Protein AF-A0A1B2I4M5-F1 (afdb_monomer_lite)

Sequence (97 aa):
MAVADITSALFSRRSYREKMPKADVLEILGKMALNDQLDASVVGIMTERYDEITSASAAKSSDIVRSYEALKREYPLCVKEYIKGSKDTGSRSELFF

Foldseek 3Di:
DVLVVLLCVQQPDDPPDHGHDPVVSLVVLVVCCVVVNDPPVVSVVCNVCVVVVVVVVCVVCVVVVVVVVVCVVCVVVVVVVVVVVVVVVVVVPPPDD

pLDDT: mean 86.93, std 14.6, range [43.47, 98.06]

Radius of gyration: 23.46 Å; chains: 1; bounding box: 41×25×73 Å

Secondary structure (DSSP, 8-state):
-HHHHHHHHHHS-BTTBPPPPHHHHHHHHHHHHHTTSS-HHHHHHHHHTHHHHHHHHHHHHHHHHHHHHHHHHHHHHHHHHHHHHHHHHHTSSSS--

Structure (mmCIF, N/CA/C/O backbone):
data_AF-A0A1B2I4M5-F1
#
_entry.id   AF-A0A1B2I4M5-F1
#
loop_
_atom_site.group_PDB
_atom_site.id
_atom_site.type_symbol
_atom_site.label_atom_id
_atom_site.label_alt_id
_atom_site.label_comp_id
_atom_site.label_asym_id
_atom_site.label_entity_id
_atom_site.label_seq_id
_atom_site.pdbx_PDB_ins_code
_atom_site.Cartn_x
_atom_site.Cartn_y
_atom_site.Cartn_z
_atom_site.occupancy
_atom_site.B_iso_or_equiv
_atom_site.auth_seq_id
_atom_site.auth_comp_id
_atom_site.auth_asym_id
_atom_site.auth_atom_id
_atom_site.pdbx_PDB_model_num
ATOM 1 N N . MET A 1 1 ? -13.990 3.833 1.593 1.00 77.75 1 MET A N 1
ATOM 2 C CA . MET A 1 1 ? -12.959 3.962 0.535 1.00 77.75 1 MET A CA 1
ATOM 3 C C . MET A 1 1 ? -11.676 4.598 1.057 1.00 77.75 1 MET A C 1
ATOM 5 O O . MET A 1 1 ? -10.652 3.945 0.950 1.00 77.75 1 MET A O 1
ATOM 9 N N . ALA A 1 2 ? -11.727 5.764 1.720 1.00 93.88 2 ALA A N 1
ATOM 10 C CA . ALA A 1 2 ? -10.540 6.491 2.205 1.00 93.88 2 ALA A CA 1
ATOM 11 C C . ALA A 1 2 ? -9.461 5.624 2.893 1.00 93.88 2 ALA A C 1
ATOM 13 O O . ALA A 1 2 ? -8.294 5.697 2.520 1.00 93.88 2 ALA A O 1
ATOM 14 N N . VAL A 1 3 ? -9.844 4.753 3.840 1.00 94.19 3 VAL A N 1
ATOM 15 C CA . VAL A 1 3 ? -8.900 3.851 4.533 1.00 94.19 3 VAL A CA 1
ATOM 16 C C . VAL A 1 3 ? -8.153 2.943 3.550 1.00 94.19 3 VAL A C 1
ATOM 18 O O . VAL A 1 3 ? -6.937 2.807 3.651 1.00 94.19 3 VAL A O 1
ATOM 21 N N . ALA A 1 4 ? -8.848 2.355 2.573 1.00 92.12 4 ALA A N 1
ATOM 22 C CA . ALA A 1 4 ? -8.233 1.480 1.578 1.00 92.12 4 ALA A CA 1
ATOM 23 C C . ALA A 1 4 ? -7.296 2.254 0.637 1.00 92.12 4 ALA A C 1
ATOM 25 O O . ALA A 1 4 ? -6.184 1.792 0.375 1.00 92.12 4 ALA A O 1
ATOM 26 N N . ASP A 1 5 ? -7.701 3.447 0.190 1.00 93.12 5 ASP A N 1
ATOM 27 C CA . ASP A 1 5 ? -6.899 4.288 -0.706 1.00 93.12 5 ASP A CA 1
ATOM 28 C C . ASP A 1 5 ? -5.591 4.717 -0.033 1.00 93.12 5 ASP A C 1
ATOM 30 O O . ASP A 1 5 ? -4.507 4.503 -0.580 1.00 93.12 5 ASP A O 1
ATOM 34 N N . ILE A 1 6 ? -5.677 5.231 1.197 1.00 93.00 6 ILE A N 1
ATOM 35 C CA . ILE A 1 6 ? -4.512 5.646 1.986 1.00 93.00 6 ILE A CA 1
ATOM 36 C C . ILE A 1 6 ? -3.618 4.447 2.287 1.00 93.00 6 ILE A C 1
ATOM 38 O O . ILE A 1 6 ? -2.410 4.513 2.064 1.00 93.00 6 ILE A O 1
ATOM 42 N N . THR A 1 7 ? -4.197 3.328 2.727 1.00 92.00 7 THR A N 1
ATOM 43 C CA . THR A 1 7 ? -3.424 2.118 3.022 1.00 92.00 7 THR A CA 1
ATOM 44 C C . THR A 1 7 ? -2.662 1.662 1.783 1.00 92.00 7 THR A C 1
ATOM 46 O O . THR A 1 7 ? -1.441 1.511 1.839 1.00 92.00 7 THR A O 1
ATOM 49 N N . SER A 1 8 ? -3.339 1.540 0.635 1.00 89.19 8 SER A N 1
ATOM 50 C CA . SER A 1 8 ? -2.700 1.168 -0.630 1.00 89.19 8 SER A CA 1
ATOM 51 C C . SER A 1 8 ? -1.583 2.136 -1.015 1.00 89.19 8 SER A C 1
ATOM 53 O O . SER A 1 8 ? -0.522 1.698 -1.452 1.00 89.19 8 SER A O 1
ATOM 55 N N . ALA A 1 9 ? -1.752 3.439 -0.780 1.00 88.94 9 ALA A N 1
ATOM 56 C CA . ALA A 1 9 ? -0.734 4.436 -1.071 1.00 88.94 9 ALA A CA 1
ATOM 57 C C . ALA A 1 9 ? 0.513 4.315 -0.178 1.00 88.94 9 ALA A C 1
ATOM 59 O O . ALA A 1 9 ? 1.602 4.649 -0.651 1.00 88.94 9 ALA A O 1
ATOM 60 N N . LEU A 1 10 ? 0.355 3.851 1.066 1.00 88.94 10 LEU A N 1
ATOM 61 C CA . LEU A 1 10 ? 1.429 3.712 2.050 1.00 88.94 10 LEU A CA 1
ATOM 62 C C . LEU A 1 10 ? 2.205 2.391 1.903 1.00 88.94 10 LEU A C 1
ATOM 64 O O . LEU A 1 10 ? 3.435 2.418 1.898 1.00 88.94 10 LEU A O 1
ATOM 68 N N . PHE A 1 11 ? 1.525 1.246 1.750 1.00 84.56 11 PHE A N 1
ATOM 69 C CA . PHE A 1 11 ? 2.204 -0.062 1.698 1.00 84.56 11 PHE A CA 1
ATOM 70 C C . PHE A 1 11 ? 2.617 -0.502 0.284 1.00 84.56 11 PHE A C 1
ATOM 72 O O . PHE A 1 11 ? 3.462 -1.394 0.145 1.00 84.56 11 PHE A O 1
ATOM 79 N N . SER A 1 12 ? 2.018 0.052 -0.780 1.00 77.25 12 SER A N 1
ATOM 80 C CA . SER A 1 12 ? 2.362 -0.356 -2.149 1.00 77.25 12 SER A CA 1
ATOM 81 C C . SER A 1 12 ? 3.790 0.050 -2.510 1.00 77.25 12 SER A C 1
ATOM 83 O O . SER A 1 12 ? 4.242 1.159 -2.221 1.00 77.25 12 SER A O 1
ATOM 85 N N . ARG A 1 13 ? 4.512 -0.857 -3.184 1.00 70.44 13 ARG A N 1
ATOM 86 C CA . ARG A 1 13 ? 5.811 -0.515 -3.771 1.00 70.44 13 ARG A CA 1
ATOM 87 C C . ARG A 1 13 ? 5.549 0.360 -4.985 1.00 70.44 13 ARG A C 1
ATOM 89 O O . ARG A 1 13 ? 4.766 -0.017 -5.855 1.00 70.44 13 ARG A O 1
ATOM 96 N N . ARG A 1 14 ? 6.232 1.495 -5.066 1.00 70.31 14 ARG A N 1
ATOM 97 C CA . ARG A 1 14 ? 6.241 2.335 -6.267 1.00 70.31 14 ARG A CA 1
ATOM 98 C C . ARG A 1 14 ? 7.606 2.221 -6.925 1.00 70.31 14 ARG A C 1
ATOM 100 O O . ARG A 1 14 ? 8.591 1.907 -6.265 1.00 70.31 14 ARG A O 1
ATOM 107 N N . SER A 1 15 ? 7.688 2.508 -8.220 1.00 65.56 15 SER A N 1
ATOM 108 C CA . SER A 1 15 ? 8.953 2.472 -8.974 1.00 65.56 15 SER A CA 1
ATOM 109 C C . SER A 1 15 ? 10.064 3.341 -8.367 1.00 65.56 15 SER A C 1
ATOM 111 O O . SER A 1 15 ? 11.234 3.095 -8.640 1.00 65.56 15 SER A O 1
ATOM 113 N N . TYR A 1 16 ? 9.690 4.322 -7.544 1.00 64.25 16 TYR A N 1
ATOM 114 C CA . TYR A 1 16 ? 10.561 5.296 -6.893 1.00 64.25 16 TYR A CA 1
ATOM 115 C C . TYR A 1 16 ? 10.548 5.220 -5.354 1.00 64.25 16 TYR A C 1
ATOM 117 O O . TYR A 1 16 ? 11.177 6.052 -4.705 1.00 64.25 16 TYR A O 1
ATOM 125 N N . ARG A 1 17 ? 9.801 4.283 -4.746 1.00 70.50 17 ARG A N 1
ATOM 126 C CA . ARG A 1 17 ? 9.653 4.197 -3.284 1.00 70.50 17 ARG A CA 1
ATOM 127 C C . ARG A 1 17 ? 9.475 2.753 -2.823 1.00 70.50 17 ARG A C 1
ATOM 129 O O . ARG A 1 17 ? 8.561 2.059 -3.276 1.00 70.50 17 ARG A O 1
AT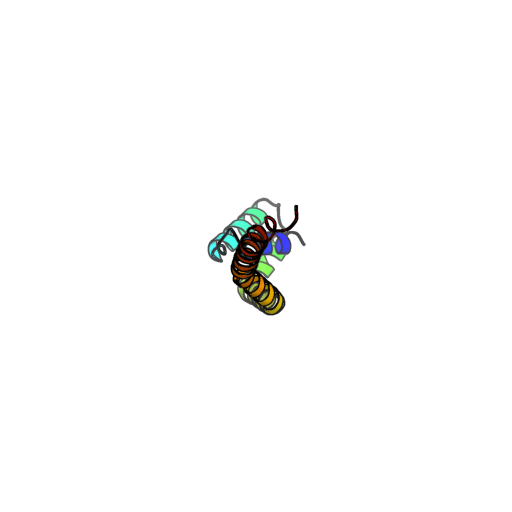OM 136 N N . GLU A 1 18 ? 10.319 2.346 -1.880 1.00 75.00 18 GLU A N 1
ATOM 137 C CA . GLU A 1 18 ? 10.178 1.070 -1.181 1.00 75.00 18 GLU A CA 1
ATOM 138 C C . GLU A 1 18 ? 8.906 1.022 -0.328 1.00 75.00 18 GLU A C 1
ATOM 140 O O . GLU A 1 18 ? 8.351 2.056 0.057 1.00 75.00 18 GLU A O 1
ATOM 145 N N . LYS A 1 19 ? 8.429 -0.195 -0.049 1.00 79.44 19 LYS A N 1
ATOM 146 C CA . LYS A 1 19 ? 7.237 -0.394 0.785 1.00 79.44 19 LYS A CA 1
ATOM 147 C C . LYS A 1 19 ? 7.478 0.175 2.183 1.00 79.44 19 LYS A C 1
ATOM 149 O O . LYS A 1 19 ? 8.513 -0.098 2.788 1.00 79.44 19 LYS A O 1
ATOM 154 N N . MET A 1 20 ? 6.508 0.920 2.705 1.00 88.44 20 MET A N 1
ATOM 155 C CA . MET A 1 20 ? 6.544 1.362 4.096 1.00 88.44 20 MET A CA 1
ATOM 156 C C . MET A 1 20 ? 6.392 0.153 5.041 1.00 88.44 20 MET A C 1
ATOM 158 O O . MET A 1 20 ? 5.545 -0.710 4.778 1.00 88.44 20 MET A O 1
ATOM 162 N N . PRO A 1 21 ? 7.177 0.072 6.132 1.00 92.12 21 PRO A N 1
ATOM 163 C CA . PRO A 1 21 ? 6.993 -0.941 7.165 1.00 92.12 21 PRO A CA 1
ATOM 164 C C . PRO A 1 21 ? 5.568 -0.935 7.724 1.00 92.12 21 PRO A C 1
ATOM 166 O O . PRO A 1 21 ? 4.978 0.122 7.929 1.00 92.12 21 PRO A O 1
ATOM 169 N N . LYS A 1 22 ? 5.023 -2.121 8.025 1.00 93.56 22 LYS A N 1
ATOM 170 C CA . LYS A 1 22 ? 3.668 -2.276 8.586 1.00 93.56 22 LYS A CA 1
ATOM 171 C C . LYS A 1 22 ? 3.436 -1.383 9.808 1.00 93.56 22 LYS A C 1
ATOM 173 O O . LYS A 1 22 ? 2.381 -0.768 9.900 1.00 93.56 22 LYS A O 1
ATOM 178 N N . ALA A 1 23 ? 4.407 -1.314 10.721 1.00 94.56 23 ALA A N 1
ATOM 179 C CA . ALA A 1 23 ? 4.303 -0.511 11.939 1.00 94.56 23 ALA A CA 1
ATOM 180 C C . ALA A 1 23 ? 4.007 0.965 11.625 1.00 94.56 23 ALA A C 1
ATOM 182 O O . ALA A 1 23 ? 3.036 1.509 12.142 1.00 94.56 23 ALA A O 1
ATOM 183 N N . ASP A 1 24 ? 4.758 1.558 10.700 1.00 94.88 24 ASP A N 1
ATOM 184 C CA . ASP A 1 24 ? 4.596 2.956 10.294 1.00 94.88 24 ASP A CA 1
ATOM 185 C C . ASP A 1 24 ? 3.248 3.192 9.589 1.00 94.88 24 ASP A C 1
ATOM 187 O O . ASP A 1 24 ? 2.592 4.210 9.810 1.00 94.88 24 ASP A O 1
ATOM 191 N N . VAL A 1 25 ? 2.791 2.236 8.765 1.00 95.12 25 VAL A N 1
ATOM 192 C CA . VAL A 1 25 ? 1.465 2.315 8.123 1.00 95.12 25 VAL A CA 1
ATOM 193 C C . VAL A 1 25 ? 0.363 2.348 9.182 1.00 95.12 25 VAL A C 1
ATOM 195 O O . VAL A 1 25 ? -0.521 3.203 9.123 1.00 95.12 25 VAL A O 1
ATOM 198 N N . LEU A 1 26 ? 0.421 1.439 10.159 1.00 96.56 26 LEU A N 1
ATOM 199 C CA . LEU A 1 26 ? -0.563 1.360 11.239 1.00 96.56 26 LEU A CA 1
ATOM 200 C C . LEU A 1 26 ? -0.513 2.590 12.152 1.00 96.56 26 LEU A C 1
ATOM 202 O O . LEU A 1 26 ? -1.563 3.080 12.564 1.00 96.56 26 LEU A O 1
ATOM 206 N N . GLU A 1 27 ? 0.677 3.131 12.420 1.00 97.25 27 GLU A N 1
ATOM 207 C CA . GLU A 1 27 ? 0.840 4.368 13.185 1.00 97.25 27 GLU A CA 1
ATOM 208 C C . GLU A 1 27 ? 0.151 5.551 12.489 1.00 97.25 27 GLU A C 1
ATOM 210 O O . GLU A 1 27 ? -0.594 6.299 13.125 1.00 97.25 27 GLU A O 1
ATOM 215 N N . ILE A 1 28 ? 0.354 5.710 11.177 1.00 96.75 28 ILE A N 1
ATOM 216 C CA . ILE A 1 28 ? -0.281 6.780 10.398 1.00 96.75 28 ILE A CA 1
ATOM 217 C C . ILE A 1 28 ? -1.803 6.617 10.403 1.00 96.75 28 ILE A C 1
ATOM 219 O O . ILE A 1 28 ? -2.512 7.581 10.691 1.00 96.75 28 ILE A O 1
ATOM 223 N N . LEU A 1 29 ? -2.315 5.411 10.134 1.00 96.88 29 LEU A N 1
ATOM 224 C CA . LEU A 1 29 ? -3.758 5.150 10.139 1.00 96.88 29 LEU A C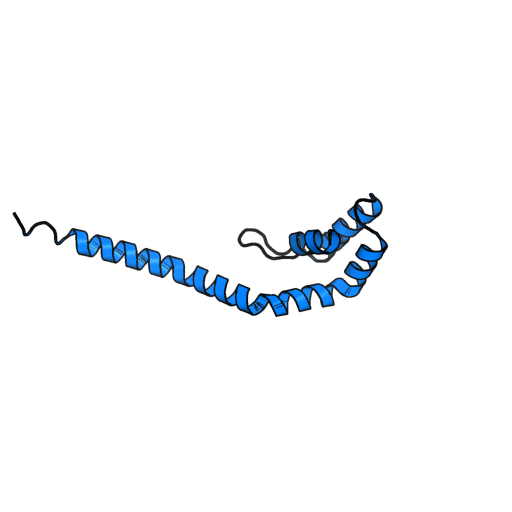A 1
ATOM 225 C C . LEU A 1 29 ? -4.380 5.419 11.515 1.00 96.88 29 LEU A C 1
ATOM 227 O O . LEU A 1 29 ? -5.439 6.041 11.595 1.00 96.88 29 LEU A O 1
ATOM 231 N N . GLY A 1 30 ? -3.701 5.013 12.591 1.00 97.38 30 GLY A N 1
ATOM 232 C CA . GLY A 1 30 ? -4.121 5.281 13.964 1.00 97.38 30 GLY A CA 1
ATOM 233 C C . GLY A 1 30 ? -4.181 6.776 14.276 1.00 97.38 30 GLY A C 1
ATOM 234 O O . GLY A 1 30 ? -5.189 7.251 14.791 1.00 97.38 30 GLY A O 1
ATOM 235 N N . LYS A 1 31 ? -3.154 7.551 13.897 1.00 98.00 31 LYS A N 1
ATOM 236 C CA . LYS A 1 31 ? -3.156 9.018 14.060 1.00 98.00 31 LYS A CA 1
ATOM 237 C C . LYS A 1 31 ? -4.292 9.685 13.288 1.00 98.00 31 LYS A C 1
ATOM 239 O O . LYS A 1 31 ? -4.932 10.591 13.809 1.00 98.00 31 LYS A O 1
ATOM 244 N N . MET A 1 32 ? -4.559 9.239 12.063 1.00 97.44 32 MET A N 1
ATOM 245 C CA . MET A 1 32 ? -5.654 9.779 11.255 1.00 97.44 32 MET A CA 1
ATOM 246 C C . MET A 1 32 ? -7.029 9.460 11.855 1.00 97.44 32 MET A C 1
ATOM 248 O O . MET A 1 32 ? -7.916 10.307 11.807 1.00 97.44 32 MET A O 1
ATOM 252 N N . ALA A 1 33 ? -7.200 8.279 12.455 1.00 97.50 33 ALA A N 1
ATOM 253 C CA . ALA A 1 33 ? -8.417 7.939 13.190 1.00 97.50 33 ALA A CA 1
ATOM 254 C C . ALA A 1 33 ? -8.592 8.797 14.452 1.00 97.50 33 ALA A C 1
ATOM 256 O O . ALA A 1 33 ? -9.678 9.305 14.696 1.00 97.50 33 ALA A O 1
ATOM 257 N N . LEU A 1 34 ? -7.519 9.005 15.225 1.00 97.62 34 LEU A N 1
ATOM 258 C CA . LEU A 1 34 ? -7.541 9.846 16.431 1.00 97.62 34 LEU A CA 1
ATOM 259 C C . LEU A 1 34 ? -7.871 11.316 16.141 1.00 97.62 34 LEU A C 1
ATOM 261 O O . LEU A 1 34 ? -8.386 12.007 17.012 1.00 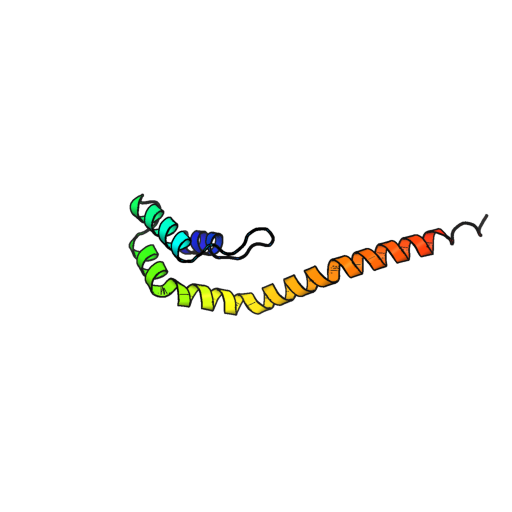97.62 34 LEU A O 1
ATOM 265 N N . ASN A 1 35 ? -7.566 11.784 14.933 1.00 97.62 35 ASN A N 1
ATOM 266 C CA . ASN A 1 35 ? -7.833 13.150 14.488 1.00 97.62 35 ASN A CA 1
ATOM 267 C C . ASN A 1 35 ? -9.176 13.288 13.740 1.00 97.62 35 ASN A C 1
ATOM 269 O O . ASN A 1 35 ? -9.348 14.258 13.002 1.00 97.62 35 ASN A O 1
ATOM 273 N N . ASP A 1 36 ? -10.080 12.306 13.848 1.00 96.06 36 ASP A N 1
ATOM 274 C CA . ASP A 1 36 ? -11.383 12.258 13.159 1.00 96.06 36 ASP A CA 1
ATOM 275 C C . ASP A 1 36 ? -11.300 12.351 11.617 1.00 96.06 36 ASP A C 1
ATOM 277 O O . ASP A 1 36 ? -12.268 12.684 10.933 1.00 96.06 36 ASP A O 1
ATOM 281 N N . GLN A 1 37 ? -10.138 12.039 11.031 1.00 97.38 37 GLN A N 1
ATOM 282 C CA . GLN A 1 37 ? -9.923 12.060 9.576 1.00 97.38 37 GLN A CA 1
ATOM 283 C C . GLN A 1 37 ? -10.318 10.734 8.918 1.00 97.38 37 GLN A C 1
ATOM 285 O O . GLN A 1 37 ? -10.576 10.688 7.713 1.00 97.38 37 GLN A O 1
ATOM 290 N N . LEU A 1 38 ? -10.328 9.649 9.696 1.00 97.31 38 LEU A N 1
ATOM 291 C CA . LEU A 1 38 ? -10.753 8.317 9.282 1.00 97.31 38 LEU A CA 1
ATOM 292 C C . LEU A 1 38 ? -11.681 7.712 10.328 1.00 97.31 38 LEU A C 1
ATOM 294 O O . LEU A 1 38 ? -11.501 7.909 11.524 1.00 97.31 38 LEU A O 1
ATOM 298 N N . ASP A 1 39 ? -12.637 6.911 9.864 1.00 97.62 39 ASP A N 1
ATOM 299 C CA . ASP A 1 39 ? -13.513 6.144 10.741 1.00 97.62 39 ASP A CA 1
ATOM 300 C C . ASP A 1 39 ? -12.696 5.120 11.551 1.00 97.62 39 ASP A C 1
ATOM 302 O O . ASP A 1 39 ? -12.076 4.207 10.989 1.00 97.62 39 ASP A O 1
ATOM 306 N N . ALA A 1 40 ? -12.704 5.275 12.877 1.00 97.19 40 ALA A N 1
ATOM 307 C CA . ALA A 1 40 ? -11.925 4.449 13.793 1.00 97.19 40 ALA A CA 1
ATOM 308 C C . ALA A 1 40 ? -12.329 2.966 13.765 1.00 97.19 40 ALA A C 1
ATOM 310 O O . ALA A 1 40 ? -11.472 2.098 13.939 1.00 97.19 40 ALA A O 1
ATOM 311 N N . SER A 1 41 ? -13.600 2.651 13.495 1.00 97.50 41 SER A N 1
ATOM 312 C CA . SER A 1 41 ? -14.060 1.263 13.380 1.00 97.50 41 SER A CA 1
ATOM 313 C C . SER A 1 41 ? -13.479 0.594 12.132 1.00 97.50 41 SER A C 1
ATOM 315 O O . SER A 1 41 ? -12.978 -0.531 12.194 1.00 97.50 41 SER A O 1
ATOM 317 N N . VAL A 1 42 ? -13.438 1.320 11.012 1.00 97.12 42 VAL A N 1
ATOM 318 C CA . VAL A 1 42 ? -12.864 0.828 9.753 1.00 97.12 42 VAL A CA 1
ATOM 319 C C . VAL A 1 42 ? -11.345 0.684 9.868 1.00 97.12 42 VAL A C 1
ATOM 321 O O . VAL A 1 42 ? -10.785 -0.304 9.388 1.00 97.12 42 VAL A O 1
ATOM 324 N N . VAL A 1 43 ? -10.668 1.629 10.530 1.00 97.56 43 VAL A N 1
ATOM 325 C CA . VAL A 1 43 ? -9.229 1.524 10.827 1.00 97.56 43 VAL A CA 1
ATOM 326 C C . VAL A 1 43 ? -8.938 0.336 11.749 1.00 97.56 43 VAL A C 1
ATOM 328 O O . VAL A 1 43 ? -7.953 -0.371 11.525 1.00 97.56 43 VAL A O 1
ATOM 331 N N . GLY A 1 44 ? -9.810 0.057 12.721 1.00 97.75 44 GLY A N 1
ATOM 332 C CA . GLY A 1 44 ? -9.730 -1.131 13.571 1.00 97.75 44 GLY A CA 1
ATOM 333 C C . GLY A 1 44 ? -9.750 -2.430 12.762 1.00 97.75 44 GLY A C 1
ATOM 334 O O . GLY A 1 44 ? -8.828 -3.237 12.875 1.00 97.75 44 GLY A O 1
ATOM 335 N N . ILE A 1 45 ? -10.731 -2.585 11.864 1.00 97.50 45 ILE A N 1
ATOM 336 C CA . ILE A 1 45 ? -10.839 -3.760 10.979 1.00 97.50 45 ILE A CA 1
ATOM 337 C C . ILE A 1 45 ? -9.608 -3.881 10.066 1.00 97.50 45 ILE A C 1
ATOM 339 O O . ILE A 1 45 ? -9.034 -4.963 9.936 1.00 97.50 45 ILE A O 1
ATOM 343 N N . MET A 1 46 ? -9.172 -2.776 9.449 1.00 96.00 46 MET A N 1
ATOM 344 C CA . MET A 1 46 ? -7.981 -2.754 8.587 1.00 96.00 46 MET A CA 1
ATOM 345 C C . MET A 1 46 ? -6.717 -3.177 9.350 1.00 96.00 46 MET A C 1
ATOM 347 O O . MET A 1 46 ? -5.869 -3.871 8.792 1.00 96.00 46 MET A O 1
ATOM 351 N N . THR A 1 47 ? -6.594 -2.776 10.617 1.00 96.50 47 THR A N 1
ATOM 352 C CA . THR A 1 47 ? -5.455 -3.115 11.480 1.00 96.50 47 THR A CA 1
ATOM 353 C C . THR A 1 47 ? -5.462 -4.593 11.858 1.00 96.50 47 THR A C 1
ATOM 355 O O . THR A 1 47 ? -4.442 -5.265 11.701 1.00 96.50 47 THR A O 1
ATOM 358 N N . GLU A 1 48 ? -6.612 -5.117 12.292 1.00 98.06 48 GLU A N 1
ATOM 359 C CA . GLU A 1 48 ? -6.787 -6.533 12.644 1.00 98.06 48 GLU A CA 1
ATOM 360 C C . GLU A 1 48 ? -6.485 -7.450 11.449 1.00 98.06 48 GLU A C 1
ATOM 362 O O . GLU A 1 48 ? -5.828 -8.480 11.589 1.00 98.06 48 GLU A O 1
ATOM 367 N N . ARG A 1 49 ? -6.926 -7.051 10.251 1.00 96.81 49 ARG A N 1
ATOM 368 C CA . ARG A 1 49 ? -6.848 -7.854 9.021 1.00 96.81 49 ARG A CA 1
ATOM 369 C C . ARG A 1 49 ? -5.730 -7.429 8.076 1.00 96.81 49 ARG A C 1
ATOM 371 O O . ARG A 1 49 ? -5.743 -7.796 6.901 1.00 96.81 49 ARG A O 1
ATOM 378 N N . TYR A 1 50 ? -4.748 -6.673 8.565 1.00 95.12 50 TYR A N 1
ATOM 379 C CA . TYR A 1 50 ? -3.739 -6.035 7.719 1.00 95.12 50 TYR A CA 1
ATOM 380 C C . TYR A 1 50 ? -3.007 -7.019 6.797 1.00 95.12 50 TYR A C 1
ATOM 382 O O . TYR A 1 50 ? -2.920 -6.798 5.586 1.00 95.12 50 TYR A O 1
ATOM 390 N N . ASP A 1 51 ? -2.492 -8.118 7.351 1.00 94.06 51 ASP A N 1
ATOM 391 C CA . ASP A 1 51 ? -1.692 -9.078 6.581 1.00 94.06 51 ASP A CA 1
ATOM 392 C C . ASP A 1 51 ? -2.558 -9.833 5.565 1.00 94.06 51 ASP A C 1
ATOM 394 O O . ASP A 1 51 ? -2.140 -10.061 4.431 1.00 94.06 51 ASP A O 1
ATOM 398 N N . GLU A 1 52 ? -3.800 -10.155 5.929 1.00 96.06 52 GLU A N 1
ATOM 399 C CA . GLU A 1 52 ? -4.773 -10.809 5.051 1.00 96.06 52 GLU A CA 1
ATOM 400 C C . GLU A 1 52 ? -5.124 -9.916 3.850 1.00 96.06 52 GLU A C 1
ATOM 402 O O . GLU A 1 52 ? -5.010 -10.329 2.695 1.00 96.06 52 GLU A O 1
ATOM 407 N N . ILE A 1 53 ? -5.469 -8.651 4.103 1.00 94.00 53 ILE A N 1
ATOM 408 C CA . ILE A 1 53 ? -5.851 -7.693 3.05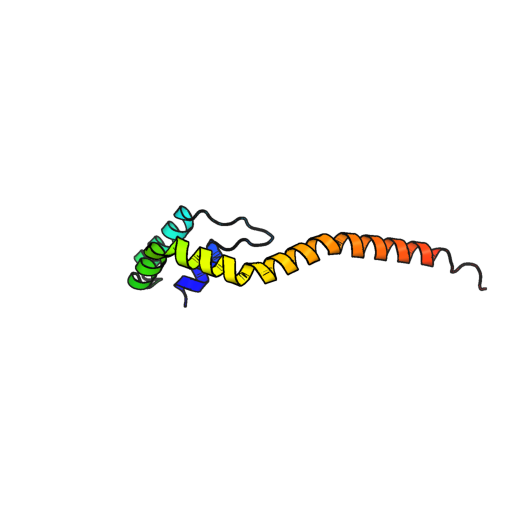7 1.00 94.00 53 ILE A CA 1
ATOM 409 C C . ILE A 1 53 ? -4.669 -7.400 2.125 1.00 94.00 53 ILE A C 1
ATOM 411 O O . ILE A 1 53 ? -4.814 -7.406 0.897 1.00 94.00 53 ILE A O 1
ATOM 415 N N . THR A 1 54 ? -3.487 -7.137 2.688 1.00 91.44 54 THR A N 1
ATOM 416 C CA . THR A 1 54 ? -2.307 -6.768 1.893 1.00 91.44 54 THR A CA 1
ATOM 417 C C . THR A 1 54 ? -1.750 -7.949 1.100 1.00 91.44 54 THR A C 1
ATOM 419 O O . THR A 1 54 ? -1.357 -7.762 -0.054 1.00 91.44 54 THR A O 1
ATOM 422 N N . SER A 1 55 ? -1.779 -9.167 1.650 1.00 91.56 55 SER A N 1
ATOM 423 C CA . SER A 1 55 ? -1.390 -10.380 0.919 1.00 91.56 55 SER A CA 1
ATOM 424 C C . SER A 1 55 ? -2.366 -10.707 -0.212 1.00 91.56 55 SER A C 1
ATOM 426 O O . SER A 1 55 ? -1.926 -10.954 -1.335 1.00 91.56 55 SER A O 1
ATOM 428 N N . ALA A 1 56 ? -3.678 -10.609 0.023 1.00 93.88 56 ALA A N 1
ATOM 429 C CA . ALA A 1 56 ? -4.687 -10.797 -1.017 1.00 93.88 56 ALA A CA 1
ATOM 430 C C . ALA A 1 56 ? -4.544 -9.764 -2.148 1.00 93.88 56 ALA A C 1
ATOM 432 O O . ALA A 1 56 ? -4.648 -10.106 -3.329 1.00 93.88 56 ALA A O 1
ATOM 433 N N . SER A 1 57 ? -4.263 -8.505 -1.803 1.00 90.62 57 SER A N 1
ATOM 434 C CA . SER A 1 57 ? -3.986 -7.443 -2.776 1.00 90.62 57 SER A CA 1
ATOM 435 C C . SER A 1 57 ? -2.722 -7.731 -3.599 1.00 90.62 57 SER A C 1
ATOM 437 O O . SER A 1 57 ? -2.735 -7.628 -4.829 1.00 90.62 57 SER A O 1
ATOM 439 N N . ALA A 1 58 ? -1.641 -8.171 -2.947 1.00 88.56 58 ALA A N 1
ATOM 440 C CA . ALA A 1 58 ? -0.399 -8.546 -3.618 1.00 88.56 58 ALA A CA 1
ATOM 441 C C . ALA A 1 58 ? -0.580 -9.753 -4.554 1.00 88.56 58 ALA A C 1
ATOM 443 O O . ALA A 1 58 ? -0.080 -9.738 -5.676 1.00 88.56 58 ALA A O 1
ATOM 444 N N . ALA A 1 59 ? -1.333 -10.771 -4.131 1.00 92.56 59 ALA A N 1
ATOM 445 C CA . ALA A 1 59 ? -1.623 -11.943 -4.950 1.00 92.56 59 ALA A CA 1
ATOM 446 C C . ALA A 1 59 ? -2.401 -11.561 -6.219 1.00 92.56 59 ALA A C 1
ATOM 448 O O . ALA A 1 59 ? -1.991 -11.916 -7.324 1.00 92.56 59 ALA A O 1
ATOM 449 N N . LYS A 1 60 ? -3.465 -10.759 -6.075 1.00 93.50 60 LYS A N 1
ATOM 450 C CA . LYS A 1 60 ? -4.295 -10.291 -7.199 1.00 93.50 60 LYS A CA 1
ATOM 451 C C . LYS A 1 60 ? -3.542 -9.399 -8.186 1.00 93.50 60 LYS A C 1
ATOM 453 O O . LYS A 1 60 ? -3.867 -9.390 -9.367 1.00 93.50 60 LYS A O 1
ATOM 458 N N . SER A 1 61 ? -2.551 -8.643 -7.717 1.00 89.75 61 SER A N 1
ATOM 459 C CA . SER A 1 61 ? -1.748 -7.744 -8.559 1.00 89.75 61 SER A CA 1
ATOM 460 C C . SER A 1 61 ? -0.463 -8.383 -9.100 1.00 89.75 61 SER A C 1
ATOM 462 O O . SER A 1 61 ? 0.256 -7.755 -9.876 1.00 89.75 61 SER A O 1
ATOM 464 N N . SER A 1 62 ? -0.166 -9.633 -8.741 1.00 90.38 62 SER A N 1
ATOM 465 C CA . SER A 1 62 ? 1.106 -10.282 -9.079 1.00 90.38 62 SER A CA 1
ATOM 466 C C . SER A 1 62 ? 1.352 -10.406 -10.589 1.00 90.38 62 SER A C 1
ATOM 468 O O . SER A 1 62 ? 2.455 -10.111 -11.054 1.00 90.38 62 SER A O 1
ATOM 470 N N . ASP A 1 63 ? 0.333 -10.768 -11.371 1.00 94.06 63 ASP A N 1
ATOM 471 C CA . ASP A 1 63 ? 0.453 -10.956 -12.822 1.00 94.06 63 ASP A CA 1
ATOM 472 C C . ASP A 1 63 ? 0.772 -9.656 -13.566 1.00 94.06 63 ASP A C 1
ATOM 474 O O . ASP A 1 63 ? 1.656 -9.621 -14.432 1.00 94.06 63 ASP A O 1
ATOM 478 N N . ILE A 1 64 ? 0.087 -8.566 -13.210 1.00 93.19 64 ILE A N 1
ATOM 479 C CA . ILE A 1 64 ? 0.322 -7.263 -13.836 1.00 93.19 64 ILE A CA 1
ATOM 480 C C . ILE A 1 64 ? 1.685 -6.699 -13.427 1.00 93.19 64 ILE A C 1
ATOM 482 O O . ILE A 1 64 ? 2.413 -6.180 -14.273 1.00 93.19 64 ILE A O 1
ATOM 486 N N . VAL A 1 65 ? 2.087 -6.883 -12.164 1.00 89.69 65 VAL A N 1
ATOM 487 C CA . VAL A 1 65 ? 3.418 -6.492 -11.680 1.00 89.69 65 VAL A CA 1
ATOM 488 C C . VAL A 1 65 ? 4.510 -7.270 -12.415 1.00 89.69 65 VAL A C 1
ATOM 490 O O . VAL A 1 65 ? 5.485 -6.668 -12.861 1.00 89.69 65 VAL A O 1
ATOM 493 N N . ARG A 1 66 ? 4.337 -8.583 -12.615 1.00 92.25 66 ARG A N 1
ATOM 494 C CA . ARG A 1 66 ? 5.281 -9.407 -13.385 1.00 92.25 66 ARG A CA 1
ATOM 495 C C . ARG A 1 66 ? 5.426 -8.899 -14.818 1.00 92.25 66 ARG A C 1
ATOM 497 O O . ARG A 1 66 ? 6.545 -8.764 -15.306 1.00 92.25 66 ARG A O 1
ATOM 504 N N . SER A 1 67 ? 4.305 -8.606 -15.472 1.00 95.12 67 SER A N 1
ATOM 505 C CA . SER A 1 67 ? 4.283 -8.112 -16.854 1.00 95.12 67 SER A CA 1
ATOM 506 C C . SER A 1 67 ? 4.986 -6.758 -16.978 1.00 95.12 67 SER A C 1
ATOM 508 O O . SER A 1 67 ? 5.789 -6.551 -17.886 1.00 95.12 67 SER A O 1
ATOM 510 N N . TYR A 1 68 ? 4.753 -5.859 -16.021 1.00 92.38 68 TYR A N 1
ATOM 511 C CA . TYR A 1 68 ? 5.422 -4.563 -15.958 1.00 92.38 68 TYR A CA 1
ATOM 512 C C . TYR A 1 68 ? 6.940 -4.687 -15.756 1.00 92.38 68 TYR A C 1
ATOM 514 O O . TYR A 1 68 ? 7.708 -4.048 -16.473 1.00 92.38 68 TYR A O 1
ATOM 522 N N . GLU A 1 69 ? 7.397 -5.516 -14.813 1.00 91.69 69 GLU A N 1
ATOM 523 C CA . GLU A 1 69 ? 8.835 -5.690 -14.560 1.00 91.69 69 GLU A CA 1
ATOM 524 C C . GLU A 1 69 ? 9.547 -6.364 -15.750 1.00 91.69 69 GLU A C 1
ATOM 526 O O . GLU A 1 69 ? 10.688 -6.018 -16.062 1.00 91.69 69 GLU A O 1
ATOM 531 N N . ALA A 1 70 ? 8.870 -7.271 -16.469 1.00 95.00 70 ALA A N 1
ATOM 532 C CA . ALA A 1 70 ? 9.385 -7.847 -17.713 1.00 95.00 70 ALA A CA 1
ATOM 533 C C . ALA A 1 70 ? 9.578 -6.773 -18.797 1.00 95.00 70 ALA A C 1
ATOM 535 O O . ALA A 1 70 ? 10.686 -6.618 -19.316 1.00 95.00 70 ALA A O 1
ATOM 536 N N . LEU A 1 71 ? 8.543 -5.962 -19.052 1.00 95.81 71 LEU A N 1
ATOM 537 C CA . LEU A 1 71 ? 8.600 -4.843 -19.997 1.00 95.81 71 LEU A CA 1
ATOM 538 C C . LEU A 1 71 ? 9.733 -3.867 -19.644 1.00 95.81 71 LEU A C 1
ATOM 540 O O . LEU A 1 71 ? 10.527 -3.469 -20.497 1.00 95.81 71 LEU A O 1
ATOM 544 N N . LYS A 1 72 ? 9.841 -3.506 -18.361 1.00 93.06 72 LYS A N 1
ATOM 545 C CA . LYS A 1 72 ? 10.871 -2.596 -17.850 1.00 93.06 72 LYS A CA 1
ATOM 546 C C . LYS A 1 72 ? 12.287 -3.125 -18.102 1.00 93.06 72 LYS A C 1
ATOM 548 O O . LYS A 1 72 ? 13.183 -2.335 -18.388 1.00 93.06 72 LYS A O 1
ATOM 553 N N . ARG A 1 73 ? 12.497 -4.442 -18.005 1.00 93.81 73 ARG A N 1
ATOM 554 C CA . ARG A 1 73 ? 13.790 -5.093 -18.276 1.00 93.81 73 ARG A CA 1
ATOM 555 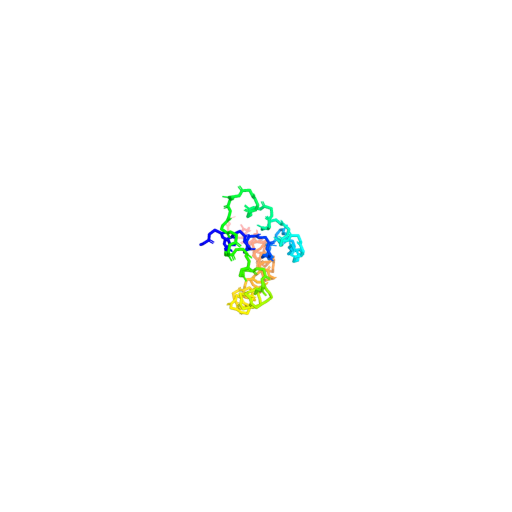C C . ARG A 1 73 ? 14.131 -5.120 -19.766 1.00 93.81 73 ARG A C 1
ATOM 557 O O . ARG A 1 73 ? 15.299 -4.999 -20.120 1.00 93.81 73 ARG A O 1
ATOM 564 N N . GLU A 1 74 ? 13.136 -5.297 -20.627 1.00 95.94 74 GLU A N 1
ATOM 565 C CA . GLU A 1 74 ? 13.320 -5.391 -22.082 1.00 95.94 74 GLU A CA 1
ATOM 566 C C . GLU A 1 74 ? 13.519 -4.025 -22.746 1.00 95.94 74 GLU A C 1
ATOM 568 O O . GLU A 1 74 ? 14.235 -3.910 -23.744 1.00 95.94 74 GLU A O 1
ATOM 573 N N . TYR A 1 75 ? 12.947 -2.971 -22.164 1.00 95.81 75 TYR A N 1
ATOM 574 C CA . TYR A 1 75 ? 12.977 -1.625 -22.727 1.00 95.81 75 TYR A CA 1
ATOM 575 C C . TYR A 1 75 ? 14.392 -1.104 -23.068 1.00 95.81 75 TYR A C 1
ATOM 577 O O . TYR A 1 75 ? 14.599 -0.679 -24.207 1.00 95.81 75 TYR A 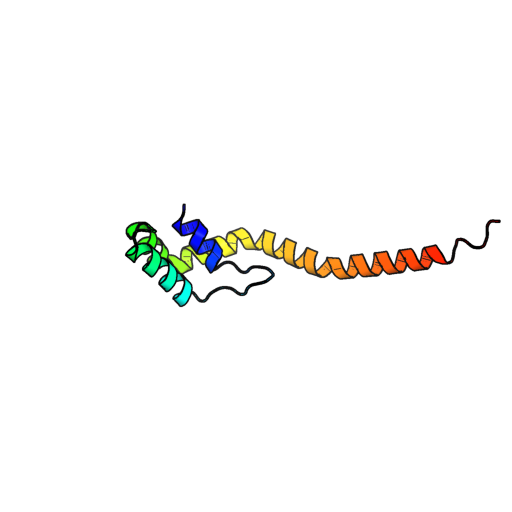O 1
ATOM 585 N N . PRO A 1 76 ? 15.413 -1.181 -22.185 1.00 95.25 76 PRO A N 1
ATOM 586 C CA . PRO A 1 76 ? 16.761 -0.709 -22.513 1.00 95.25 76 PRO A CA 1
ATOM 587 C C . PRO A 1 76 ? 17.411 -1.463 -23.681 1.00 95.25 76 PRO A C 1
ATOM 589 O O . PRO A 1 76 ? 18.199 -0.878 -24.425 1.00 95.25 76 PRO A O 1
ATOM 592 N N . LEU A 1 77 ? 17.085 -2.749 -23.859 1.00 94.81 77 LEU A N 1
ATOM 593 C CA . LEU A 1 77 ? 17.596 -3.561 -24.967 1.00 94.81 77 LEU A CA 1
ATOM 594 C C . LEU A 1 77 ? 16.993 -3.091 -26.291 1.00 94.81 77 LEU A C 1
ATOM 596 O O . LEU A 1 77 ? 17.728 -2.856 -27.248 1.00 94.81 77 LEU A O 1
ATOM 600 N N . CYS A 1 78 ? 15.678 -2.862 -26.310 1.00 93.38 78 CYS A N 1
ATOM 601 C CA . CYS A 1 78 ? 14.977 -2.332 -27.478 1.00 93.38 78 CYS A CA 1
ATOM 602 C C . CYS A 1 78 ? 15.532 -0.961 -27.890 1.00 93.38 78 CYS A C 1
ATOM 604 O O . CYS A 1 78 ? 15.800 -0.724 -29.066 1.00 93.38 78 CYS A O 1
ATOM 606 N N . VAL A 1 79 ? 15.773 -0.075 -26.916 1.00 94.94 79 VAL A N 1
ATOM 607 C CA . VAL A 1 79 ? 16.371 1.247 -27.162 1.00 94.94 79 VAL A CA 1
ATOM 608 C C . VAL A 1 79 ? 17.782 1.122 -27.745 1.00 94.94 79 VAL A C 1
ATOM 610 O O . VAL A 1 79 ? 18.124 1.833 -28.690 1.00 94.94 79 VAL A O 1
ATOM 613 N N . LYS A 1 80 ? 18.608 0.206 -27.223 1.00 94.44 80 LYS A N 1
ATOM 614 C CA . LYS A 1 80 ? 19.969 -0.021 -27.728 1.00 94.44 80 LYS A CA 1
ATOM 615 C C . LYS A 1 80 ? 19.968 -0.520 -29.176 1.00 94.44 80 LYS A C 1
ATOM 617 O O . LYS A 1 80 ? 20.740 -0.001 -29.982 1.00 94.44 80 LYS A O 1
ATOM 622 N N . GLU A 1 81 ? 19.112 -1.485 -29.505 1.00 92.12 81 GLU A N 1
ATOM 623 C CA . GLU A 1 81 ? 18.985 -2.008 -30.871 1.00 92.12 81 GLU A CA 1
ATOM 624 C C . GLU A 1 81 ? 18.453 -0.948 -31.839 1.00 92.12 81 GLU A C 1
ATOM 626 O O . GLU A 1 81 ? 18.996 -0.797 -32.931 1.00 92.12 81 GLU A O 1
ATOM 631 N N . TYR A 1 82 ? 17.478 -0.135 -31.420 1.00 91.25 82 TYR A N 1
ATOM 632 C CA . TYR A 1 82 ? 16.989 0.991 -32.218 1.00 91.25 82 TYR A CA 1
ATOM 633 C C . TYR A 1 82 ? 18.108 1.994 -32.549 1.00 91.25 82 TYR A C 1
ATOM 635 O O . TYR A 1 82 ? 18.316 2.348 -33.711 1.00 91.25 82 TYR A O 1
ATOM 643 N N . ILE A 1 83 ? 18.888 2.406 -31.543 1.00 91.81 83 ILE A N 1
ATOM 644 C CA . ILE A 1 83 ? 20.020 3.324 -31.740 1.00 91.81 83 ILE A CA 1
ATOM 645 C C . ILE A 1 83 ? 21.078 2.689 -32.654 1.00 91.81 83 ILE A C 1
ATOM 647 O O . ILE A 1 83 ? 21.613 3.361 -33.535 1.00 91.81 83 ILE A O 1
ATOM 651 N N . LYS A 1 84 ? 21.380 1.399 -32.484 1.00 85.75 84 LYS A N 1
ATOM 652 C CA . LYS A 1 84 ? 22.349 0.686 -33.325 1.00 85.75 84 LYS A CA 1
ATOM 653 C C . LYS A 1 84 ? 21.882 0.602 -34.782 1.00 85.75 84 LYS A C 1
ATOM 655 O O . LYS A 1 84 ? 22.653 0.952 -35.670 1.00 85.75 84 LYS A O 1
ATOM 660 N N . GLY A 1 85 ? 20.624 0.227 -35.015 1.00 80.31 85 GLY A N 1
ATOM 661 C CA . GLY A 1 85 ? 20.014 0.181 -36.344 1.00 80.31 85 GLY A CA 1
ATOM 662 C C . GLY A 1 85 ? 20.013 1.543 -37.041 1.00 80.31 85 GLY A C 1
ATOM 663 O O . GLY A 1 85 ? 20.357 1.618 -38.214 1.00 80.31 85 GLY A O 1
ATOM 664 N N . SER A 1 86 ? 19.744 2.631 -36.307 1.00 72.56 86 SER A N 1
ATOM 665 C CA . SER A 1 86 ? 19.803 3.993 -36.865 1.00 72.56 86 SER A CA 1
ATOM 666 C C . SER A 1 86 ? 21.211 4.433 -37.295 1.00 72.56 86 SER A C 1
ATOM 668 O O . SER A 1 86 ? 21.353 5.199 -38.249 1.00 72.56 86 SER A O 1
ATOM 670 N N . LYS A 1 87 ? 22.262 3.935 -36.626 1.00 67.12 87 LYS A N 1
ATOM 671 C CA . LYS A 1 87 ? 23.660 4.219 -36.987 1.00 67.12 87 LYS A CA 1
ATOM 672 C C . LYS A 1 87 ? 24.109 3.418 -38.207 1.00 67.12 87 LYS A C 1
ATOM 674 O O . LYS A 1 87 ? 24.848 3.945 -39.028 1.00 67.12 87 LYS A O 1
ATOM 679 N N . ASP A 1 88 ? 23.627 2.186 -38.348 1.00 60.25 88 ASP A N 1
ATOM 680 C CA . ASP A 1 88 ? 23.945 1.310 -39.483 1.00 60.25 88 ASP A CA 1
ATOM 681 C C . ASP A 1 88 ? 23.269 1.789 -40.787 1.00 60.25 88 ASP A C 1
ATOM 683 O O . ASP A 1 88 ? 23.827 1.687 -41.878 1.00 60.25 88 ASP A O 1
ATOM 687 N N . THR A 1 89 ? 22.095 2.423 -40.681 1.00 58.59 89 THR A N 1
ATOM 688 C CA . THR A 1 89 ? 21.420 3.075 -41.818 1.00 58.59 89 THR A CA 1
ATOM 689 C C . THR A 1 89 ? 22.010 4.438 -42.196 1.00 58.59 89 THR A C 1
ATOM 691 O O . THR A 1 89 ? 21.812 4.883 -43.323 1.00 58.59 89 THR A O 1
ATOM 694 N N . GLY A 1 90 ? 22.752 5.092 -41.293 1.00 53.31 90 GLY A N 1
ATOM 695 C CA . GLY A 1 90 ? 23.396 6.392 -41.532 1.00 53.31 90 GLY A CA 1
ATOM 696 C C . GLY A 1 90 ? 24.654 6.338 -42.411 1.00 53.31 90 GLY A C 1
ATOM 697 O O . GLY A 1 90 ? 25.035 7.357 -42.971 1.00 53.31 90 GLY A O 1
ATOM 698 N N . SER A 1 91 ? 25.263 5.160 -42.596 1.00 49.66 91 SER A N 1
ATOM 699 C CA . SER A 1 91 ? 26.398 4.960 -43.521 1.00 49.66 91 SER A CA 1
ATOM 700 C C . SER A 1 91 ? 25.978 4.537 -44.936 1.00 49.66 91 SER A C 1
ATOM 702 O O . SER A 1 91 ? 26.832 4.263 -45.776 1.00 49.66 91 SER A O 1
ATOM 704 N N . ARG A 1 92 ? 24.672 4.454 -45.231 1.00 49.44 92 ARG A N 1
ATOM 705 C CA . ARG A 1 92 ? 24.150 4.003 -46.537 1.00 49.44 92 ARG A CA 1
ATOM 706 C C . ARG A 1 92 ? 23.635 5.124 -47.447 1.00 49.44 92 ARG A C 1
ATOM 708 O O . ARG A 1 92 ? 23.076 4.821 -48.497 1.00 49.44 92 ARG A O 1
ATOM 715 N N . SER A 1 93 ? 23.842 6.391 -47.086 1.00 48.56 93 SER A N 1
ATOM 716 C CA . SER A 1 93 ? 23.348 7.554 -47.841 1.00 48.56 93 SER A CA 1
ATOM 717 C C . SER A 1 93 ? 24.413 8.352 -48.614 1.00 48.56 93 SER A C 1
ATOM 719 O O . SER A 1 93 ? 24.116 9.461 -49.034 1.00 48.56 93 SER A O 1
ATOM 721 N N . GLU A 1 94 ? 25.613 7.811 -48.862 1.00 49.12 94 GLU A N 1
ATOM 722 C CA . GLU A 1 94 ? 26.637 8.453 -49.725 1.00 49.12 94 GLU A CA 1
ATOM 723 C C . GLU A 1 94 ? 26.914 7.693 -51.043 1.00 49.12 94 GLU A C 1
ATOM 725 O O . GLU A 1 94 ? 28.007 7.765 -51.594 1.00 49.12 94 GLU A O 1
ATOM 730 N N . LEU A 1 95 ? 25.939 6.948 -51.581 1.00 48.84 95 LEU A N 1
ATOM 731 C CA . LEU A 1 95 ? 26.089 6.265 -52.885 1.00 48.84 95 LEU A CA 1
ATOM 732 C C . LEU A 1 95 ? 24.998 6.575 -53.917 1.00 48.84 95 LEU A C 1
ATOM 734 O O . LEU A 1 95 ? 24.912 5.910 -54.944 1.00 48.84 95 LEU A O 1
ATOM 738 N N . PHE A 1 96 ? 24.202 7.615 -53.691 1.00 45.84 96 PHE A N 1
ATOM 739 C CA . PHE A 1 96 ? 23.323 8.166 -54.719 1.00 45.84 96 PHE A CA 1
ATOM 740 C C . PHE A 1 96 ? 23.326 9.688 -54.616 1.00 45.84 96 PHE A C 1
ATOM 742 O O . PHE A 1 96 ? 22.499 10.245 -53.903 1.00 45.84 96 PHE A O 1
ATOM 749 N N . PHE A 1 97 ? 24.316 10.321 -55.245 1.00 43.47 97 PHE A N 1
ATOM 750 C CA . PHE A 1 97 ? 24.201 11.427 -56.206 1.00 43.47 97 PHE A CA 1
ATOM 751 C C . PHE A 1 97 ? 25.601 11.828 -56.679 1.00 43.47 97 PHE A C 1
ATOM 753 O O . PHE A 1 97 ? 26.479 12.033 -55.815 1.00 43.47 97 PHE A O 1
#

Organism: NCBI:txid1197717